Protein AF-A0A173YTC2-F1 (afdb_monomer_lite)

Foldseek 3Di:
DFAWDQDPVVRDTDGPGDDPPLLVLALEEAEDPCCVDVQQCDDDPCNVVQVVQQSVLVVVVLVVVCVVDVVSVRRHQWYWYWYADPVNQFIWIFTDGDHDTPDTDGRRGGDRD

Secondary structure (DSSP, 8-state):
-EEEEEETTTTEEEEEEEPPTTTTTSSEEEE-HHIIIIIIS-SSTTHHHHHHHHHHHHHHHHHHHHHH-GGGG-GGGEEEEEEE-TTSSEEEEEEEETTEEEEEEEEEE----

pLDDT: mean 78.49, std 9.84, range [50.72, 91.12]

Organism: NCBI:txid40520

Structure (mmCIF, N/CA/C/O backbone):
data_AF-A0A173YTC2-F1
#
_entry.id   AF-A0A173YTC2-F1
#
loop_
_atom_site.group_PDB
_atom_site.id
_atom_site.type_symbol
_atom_site.label_atom_id
_atom_site.label_alt_id
_atom_site.label_comp_id
_atom_site.label_asym_id
_atom_site.label_entity_id
_atom_site.label_seq_id
_atom_site.pdbx_PDB_ins_code
_atom_site.Cartn_x
_atom_site.Cartn_y
_atom_site.Cartn_z
_atom_site.occupancy
_atom_site.B_iso_or_equiv
_atom_site.auth_seq_id
_atom_site.auth_comp_id
_atom_site.auth_asym_id
_atom_site.auth_atom_id
_atom_site.pdbx_PDB_model_num
ATOM 1 N N . MET A 1 1 ? 4.646 13.478 -4.980 1.00 52.72 1 MET A N 1
ATOM 2 C CA . MET A 1 1 ? 3.597 12.841 -5.810 1.00 52.72 1 MET A CA 1
ATOM 3 C C . MET A 1 1 ? 2.316 12.734 -4.998 1.00 52.72 1 MET A C 1
ATOM 5 O O . MET A 1 1 ? 2.383 12.479 -3.806 1.00 52.72 1 MET A O 1
ATOM 9 N N . SER A 1 2 ? 1.152 12.974 -5.604 1.00 52.34 2 SER A N 1
ATOM 10 C CA . SER A 1 2 ? -0.133 12.861 -4.906 1.00 52.34 2 SER A CA 1
ATOM 11 C C . SER A 1 2 ? -0.721 11.455 -5.042 1.00 52.34 2 SER A C 1
ATOM 13 O O . SER A 1 2 ? -0.611 10.836 -6.102 1.00 52.34 2 SER A O 1
ATOM 15 N N . TRP A 1 3 ? -1.343 10.953 -3.972 1.00 58.88 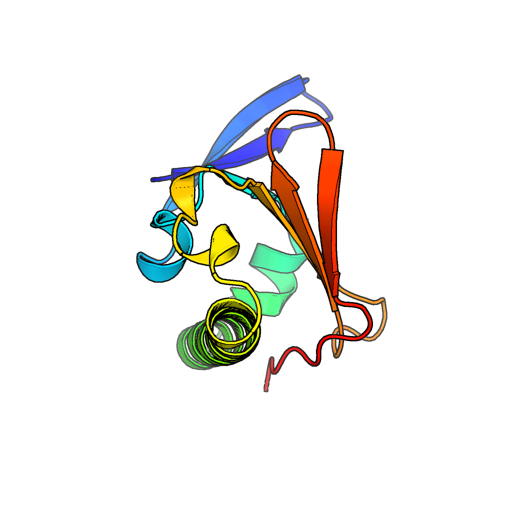3 TRP A N 1
ATOM 16 C CA . TRP A 1 3 ? -2.113 9.713 -4.023 1.00 58.88 3 TRP A CA 1
ATOM 17 C C . TRP A 1 3 ? -3.337 9.919 -4.913 1.00 58.88 3 TRP A C 1
ATOM 19 O O . TRP A 1 3 ? -4.022 10.944 -4.813 1.00 58.88 3 TRP A O 1
ATOM 29 N N . LYS A 1 4 ? -3.576 8.952 -5.800 1.00 60.84 4 LYS A N 1
ATOM 30 C CA . LYS A 1 4 ? -4.749 8.910 -6.662 1.00 60.84 4 LYS A CA 1
ATOM 31 C C . LYS A 1 4 ? -5.549 7.668 -6.301 1.00 60.84 4 LYS A C 1
ATOM 33 O O . LYS A 1 4 ? -5.029 6.564 -6.432 1.00 60.84 4 LYS A O 1
ATOM 38 N N . HIS A 1 5 ? -6.773 7.861 -5.840 1.00 64.31 5 HIS A N 1
ATOM 39 C CA . HIS A 1 5 ? -7.726 6.774 -5.662 1.00 64.31 5 HIS A CA 1
ATOM 40 C C . HIS A 1 5 ? -8.515 6.624 -6.968 1.00 64.31 5 HIS A C 1
ATOM 42 O O . HIS A 1 5 ? -8.799 7.619 -7.640 1.00 64.31 5 HIS A O 1
ATOM 48 N N . PHE A 1 6 ? -8.813 5.387 -7.361 1.00 63.50 6 PHE A N 1
ATOM 49 C CA . PHE A 1 6 ? -9.727 5.126 -8.465 1.00 63.50 6 PHE A CA 1
ATOM 50 C C . PHE A 1 6 ? -11.126 4.938 -7.889 1.00 63.50 6 PHE A C 1
ATOM 52 O O . PHE A 1 6 ? -11.404 3.922 -7.253 1.00 63.50 6 PHE A O 1
ATOM 59 N N . ASN A 1 7 ? -11.986 5.921 -8.122 1.00 63.69 7 ASN A N 1
ATOM 60 C CA . ASN A 1 7 ? -13.382 5.859 -7.742 1.00 63.69 7 ASN A CA 1
ATOM 61 C C . ASN A 1 7 ? -14.087 4.847 -8.646 1.00 63.69 7 ASN A C 1
ATOM 63 O O . ASN A 1 7 ? -14.226 5.076 -9.847 1.00 63.69 7 ASN A O 1
ATOM 67 N N . THR A 1 8 ? -14.526 3.726 -8.082 1.00 68.81 8 THR A N 1
ATOM 68 C CA . THR A 1 8 ? -15.205 2.675 -8.855 1.00 68.81 8 THR A CA 1
ATOM 69 C C . THR A 1 8 ? -16.628 3.056 -9.262 1.00 68.81 8 THR A C 1
ATOM 71 O O . THR A 1 8 ? -17.128 2.528 -10.250 1.00 68.81 8 THR A O 1
ATOM 74 N N . GLU A 1 9 ? -17.267 3.996 -8.562 1.00 74.00 9 GLU A N 1
ATOM 75 C CA . GLU A 1 9 ? -18.611 4.480 -8.894 1.00 74.00 9 GLU A CA 1
ATOM 76 C C . GLU A 1 9 ? -18.585 5.484 -10.050 1.00 74.00 9 GLU A C 1
ATOM 78 O O . GLU A 1 9 ? -19.486 5.500 -10.888 1.00 74.00 9 GLU A O 1
ATOM 83 N N . THR A 1 10 ? -17.554 6.332 -10.097 1.00 71.44 10 THR A N 1
ATOM 84 C CA . THR A 1 10 ? -17.409 7.378 -11.123 1.00 71.44 10 THR A CA 1
ATOM 85 C C . THR A 1 10 ? -16.412 7.016 -12.224 1.00 71.44 10 THR A C 1
ATOM 87 O O . THR A 1 10 ? -16.277 7.768 -13.187 1.00 71.44 10 THR A O 1
ATOM 90 N N . GLU A 1 11 ? -15.723 5.880 -12.094 1.00 76.12 11 GLU A N 1
ATOM 91 C CA . GLU A 1 11 ? -14.630 5.415 -12.960 1.00 76.12 11 GLU A CA 1
ATOM 92 C C . GLU A 1 11 ? -13.519 6.463 -13.160 1.00 76.12 11 GLU A C 1
ATOM 94 O O . GLU A 1 11 ? -12.890 6.549 -14.219 1.00 76.12 11 GLU A O 1
ATOM 99 N N . THR A 1 12 ? -13.259 7.292 -12.143 1.00 50.72 12 THR A N 1
ATOM 100 C CA . THR A 1 12 ? -12.297 8.399 -12.238 1.00 50.72 12 THR A CA 1
ATOM 101 C C . THR A 1 12 ? -11.144 8.287 -11.244 1.00 50.72 12 THR A C 1
ATOM 103 O O . THR A 1 12 ? -11.270 7.739 -10.154 1.00 50.72 12 THR A O 1
ATOM 106 N N . LEU A 1 13 ? -9.977 8.811 -11.638 1.00 59.16 13 LEU A N 1
ATOM 107 C CA . LEU A 1 13 ? -8.805 8.949 -10.769 1.00 59.16 13 LEU A CA 1
ATOM 108 C C . LEU A 1 13 ? -8.879 10.276 -10.006 1.00 59.16 13 LEU A C 1
ATOM 110 O O . LEU A 1 13 ? -8.627 11.338 -10.578 1.00 59.16 13 LEU A O 1
ATOM 114 N N . GLU A 1 14 ? -9.168 10.211 -8.712 1.00 59.78 14 GLU A N 1
ATOM 115 C CA . GLU A 1 14 ? -9.297 11.374 -7.834 1.00 59.78 14 GLU A CA 1
ATOM 116 C C . GLU A 1 14 ? -8.048 11.555 -6.968 1.00 59.78 14 GLU A C 1
ATOM 118 O O . GLU A 1 14 ? -7.483 10.594 -6.446 1.00 59.78 14 GLU A O 1
ATOM 123 N N . ILE A 1 15 ? -7.602 12.804 -6.795 1.00 57.53 15 ILE A N 1
ATOM 124 C CA . ILE A 1 15 ? -6.464 13.121 -5.926 1.00 57.53 15 ILE A CA 1
ATOM 125 C C . ILE A 1 15 ? -6.939 13.120 -4.477 1.00 57.53 15 ILE A C 1
ATOM 127 O O . ILE A 1 15 ? -7.681 14.011 -4.073 1.00 57.53 15 ILE A O 1
ATOM 131 N N . SER A 1 16 ? -6.457 12.162 -3.694 1.00 57.81 16 SER A N 1
ATOM 132 C CA . SER A 1 16 ? -6.977 11.911 -2.349 1.00 57.81 16 SER A CA 1
ATOM 133 C C . SER A 1 16 ? -6.007 12.389 -1.235 1.00 57.81 16 SER A C 1
ATOM 135 O O . SER A 1 16 ? -6.387 12.670 -0.099 1.00 57.81 16 SER A O 1
ATOM 137 N N . GLY A 1 17 ? -4.746 12.713 -1.570 1.00 61.38 17 GLY A N 1
ATOM 138 C CA . GLY A 1 17 ? -3.873 13.488 -0.670 1.00 61.38 17 GLY A CA 1
ATOM 139 C C . GLY A 1 17 ? -2.388 13.523 -1.039 1.00 61.38 17 GLY A C 1
ATOM 140 O O . GLY A 1 17 ? -1.977 13.010 -2.079 1.00 61.38 17 GLY A O 1
ATOM 141 N N . TYR A 1 18 ? -1.572 14.134 -0.170 1.00 60.56 18 TYR A N 1
ATOM 142 C CA . TYR A 1 18 ? -0.106 14.087 -0.258 1.00 60.56 18 TYR A CA 1
ATOM 143 C C . TYR A 1 18 ? 0.415 12.753 0.288 1.00 60.56 18 TYR A C 1
ATOM 145 O O . TYR A 1 18 ? 0.038 12.345 1.389 1.00 60.56 18 TYR A O 1
ATOM 153 N N . LEU A 1 19 ? 1.258 12.084 -0.499 1.00 63.22 19 LEU A N 1
ATOM 154 C CA . LEU A 1 19 ? 1.935 10.847 -0.126 1.00 63.22 19 LEU A CA 1
ATOM 155 C C . LEU A 1 19 ? 3.126 11.182 0.800 1.00 63.22 19 LEU A C 1
ATOM 157 O O . LEU A 1 19 ? 3.769 12.211 0.584 1.00 63.22 19 LEU A O 1
ATOM 161 N N . PRO A 1 20 ? 3.452 10.360 1.814 1.00 69.69 20 PRO A N 1
ATOM 162 C CA . PRO A 1 20 ? 4.725 10.485 2.521 1.00 69.69 20 PRO A CA 1
ATOM 163 C C . PRO A 1 20 ? 5.900 10.423 1.538 1.00 69.69 20 PRO A C 1
ATOM 165 O O . PRO A 1 20 ? 5.895 9.589 0.627 1.00 69.69 20 PRO A O 1
ATOM 168 N N . THR A 1 21 ? 6.895 11.295 1.715 1.00 70.00 21 THR A N 1
ATOM 169 C CA . THR A 1 21 ? 8.047 11.466 0.808 1.00 70.00 21 THR A CA 1
ATOM 170 C C . THR A 1 21 ? 8.751 10.142 0.499 1.00 70.00 21 THR A C 1
ATOM 172 O O . THR A 1 21 ? 9.226 9.914 -0.610 1.00 70.00 21 THR A O 1
ATOM 175 N N . GLU A 1 22 ? 8.786 9.234 1.469 1.00 73.62 22 GLU A N 1
ATOM 176 C CA . GLU A 1 22 ? 9.424 7.925 1.386 1.00 73.62 22 GLU A CA 1
ATOM 177 C C . GLU A 1 22 ? 8.739 6.995 0.382 1.00 73.62 22 GLU A C 1
ATOM 179 O O . GLU A 1 22 ? 9.404 6.168 -0.239 1.00 73.62 22 GLU A O 1
ATOM 184 N N . LEU A 1 23 ? 7.428 7.142 0.194 1.00 78.06 23 LEU A N 1
ATOM 185 C CA . LEU A 1 23 ? 6.656 6.385 -0.786 1.00 78.06 23 LEU A CA 1
ATOM 186 C C . LEU A 1 23 ? 6.684 7.039 -2.173 1.00 78.06 23 LEU A C 1
ATOM 188 O O . LEU A 1 23 ? 6.416 6.372 -3.172 1.00 78.06 23 LEU A O 1
ATOM 192 N N . GLU A 1 24 ? 7.067 8.318 -2.270 1.00 80.06 24 GLU A N 1
ATOM 193 C CA . GLU A 1 24 ? 7.172 9.026 -3.554 1.00 80.06 24 GLU A CA 1
ATOM 194 C C . GLU A 1 24 ? 8.297 8.483 -4.443 1.00 80.06 24 GLU A C 1
ATOM 196 O O . GLU A 1 24 ? 8.348 8.800 -5.631 1.00 80.06 24 GLU A O 1
ATOM 201 N N . ARG A 1 25 ? 9.185 7.645 -3.889 1.00 81.69 25 ARG A N 1
ATOM 202 C CA . ARG A 1 25 ? 10.228 6.948 -4.650 1.00 81.69 25 ARG A CA 1
ATOM 203 C C . ARG A 1 25 ? 9.662 5.932 -5.649 1.00 81.69 25 ARG A C 1
ATOM 205 O O . ARG A 1 25 ? 10.368 5.597 -6.594 1.00 81.69 25 ARG A O 1
ATOM 212 N N . PHE A 1 26 ? 8.440 5.430 -5.443 1.00 87.06 26 PHE A N 1
ATOM 213 C CA . PHE A 1 26 ? 7.789 4.442 -6.314 1.00 87.06 26 PHE A CA 1
ATOM 214 C C . PHE A 1 26 ? 7.069 5.092 -7.496 1.00 87.06 26 PHE A C 1
ATOM 216 O O . PHE A 1 26 ? 6.689 6.256 -7.429 1.00 87.06 26 PHE A O 1
ATOM 223 N N . HIS A 1 27 ? 6.835 4.334 -8.575 1.00 86.56 27 HIS A N 1
ATOM 224 C CA . HIS A 1 27 ? 6.042 4.820 -9.712 1.00 86.56 27 HIS A CA 1
ATOM 225 C C . HIS A 1 27 ? 4.608 5.167 -9.294 1.00 86.56 27 HIS A C 1
ATOM 227 O O . HIS A 1 27 ? 4.055 6.190 -9.694 1.00 86.56 27 HIS A O 1
ATOM 233 N N . ALA A 1 28 ? 4.014 4.292 -8.485 1.00 85.38 28 ALA A N 1
ATOM 234 C CA . ALA A 1 28 ? 2.719 4.481 -7.859 1.00 85.38 28 ALA A CA 1
ATOM 235 C C . ALA A 1 28 ? 2.625 3.601 -6.608 1.00 85.38 28 ALA A C 1
ATOM 237 O O . ALA A 1 28 ? 3.348 2.609 -6.482 1.00 85.38 28 ALA A O 1
ATOM 238 N N . VAL A 1 29 ? 1.705 3.959 -5.714 1.00 86.06 29 VAL A N 1
ATOM 239 C CA . VAL A 1 29 ? 1.306 3.132 -4.573 1.00 86.06 29 VAL A CA 1
ATOM 240 C C . VAL A 1 29 ? -0.182 2.847 -4.700 1.00 86.06 29 VAL A C 1
ATOM 242 O O . VAL A 1 29 ? -0.978 3.777 -4.841 1.00 86.06 29 VAL A O 1
ATOM 245 N N . VAL A 1 30 ? -0.532 1.568 -4.674 1.00 87.50 30 VAL A N 1
ATOM 246 C CA . VAL A 1 30 ? -1.898 1.054 -4.731 1.00 87.50 30 VAL A CA 1
ATOM 247 C C . VAL A 1 30 ? -2.205 0.420 -3.384 1.00 87.50 30 VAL A C 1
ATOM 249 O O . VAL A 1 30 ? -1.470 -0.441 -2.904 1.00 87.50 30 VAL A O 1
ATOM 252 N N . MET A 1 31 ? -3.269 0.898 -2.758 1.00 86.75 31 MET A N 1
ATOM 253 C CA . MET A 1 31 ? -3.735 0.449 -1.457 1.00 86.75 31 MET A CA 1
ATOM 254 C C . MET A 1 31 ? -5.213 0.790 -1.351 1.00 86.75 31 MET A C 1
ATOM 256 O O . MET A 1 31 ? -5.656 1.799 -1.909 1.00 86.75 31 MET A O 1
ATOM 260 N N . ASP A 1 32 ? -5.947 -0.050 -0.640 1.00 85.00 32 ASP A N 1
ATOM 261 C CA . ASP A 1 32 ? -7.348 0.185 -0.336 1.00 85.00 32 ASP A CA 1
ATOM 262 C C . ASP A 1 32 ? -7.550 1.502 0.448 1.00 85.00 32 ASP A C 1
ATOM 264 O O . ASP A 1 32 ? -6.729 1.905 1.282 1.00 85.00 32 ASP A O 1
ATOM 268 N N . GLU A 1 33 ? -8.636 2.211 0.145 1.00 78.38 33 GLU A N 1
ATOM 269 C CA . GLU A 1 33 ? -8.903 3.531 0.720 1.00 78.38 33 GLU A CA 1
ATOM 270 C C . GLU A 1 33 ? -9.245 3.446 2.212 1.00 78.38 33 GLU A C 1
ATOM 272 O O . GLU A 1 33 ? -8.721 4.234 3.011 1.00 78.38 33 GLU A O 1
ATOM 277 N N . ASP A 1 34 ? -10.050 2.456 2.604 1.00 81.50 34 ASP A N 1
ATOM 278 C CA . ASP A 1 34 ? -10.387 2.213 4.006 1.00 81.50 34 ASP A CA 1
ATOM 279 C C . ASP A 1 34 ? -9.132 1.850 4.800 1.00 81.50 34 ASP A C 1
ATOM 281 O O . ASP A 1 34 ? -8.909 2.362 5.899 1.00 81.50 34 ASP A O 1
ATOM 285 N N . THR A 1 35 ? -8.248 1.046 4.212 1.00 81.25 35 THR A N 1
ATOM 286 C CA . THR A 1 35 ? -6.928 0.751 4.775 1.00 81.25 35 THR A CA 1
ATOM 287 C C . THR A 1 35 ? -6.140 2.029 5.081 1.00 81.25 35 THR A C 1
ATOM 289 O O . THR A 1 35 ? -5.589 2.182 6.179 1.00 81.25 35 THR A O 1
ATOM 292 N N . TRP A 1 36 ? -6.092 2.986 4.151 1.00 81.06 36 TRP A N 1
ATOM 293 C CA . TRP A 1 36 ? -5.363 4.227 4.395 1.00 81.06 36 TRP A CA 1
ATOM 294 C C . TRP A 1 36 ? -6.043 5.109 5.439 1.00 81.06 36 TRP A C 1
ATOM 296 O O . TRP A 1 36 ? -5.383 5.545 6.382 1.00 81.06 36 TRP A O 1
ATOM 306 N N . TYR A 1 37 ? -7.334 5.405 5.296 1.00 78.38 37 TYR A N 1
ATOM 307 C CA . TYR A 1 37 ? -7.989 6.416 6.129 1.00 78.38 37 TYR A CA 1
ATOM 308 C C . TYR A 1 37 ? -8.523 5.901 7.452 1.00 78.38 37 TYR A C 1
ATOM 310 O O . TYR A 1 37 ? -8.487 6.644 8.435 1.00 78.38 37 TYR A O 1
ATOM 318 N N . ASN A 1 38 ? -9.017 4.668 7.492 1.00 81.12 38 ASN A N 1
ATOM 319 C CA . ASN A 1 38 ? -9.668 4.116 8.672 1.00 81.12 38 ASN A CA 1
ATOM 320 C C . ASN A 1 38 ? -8.703 3.324 9.556 1.00 81.12 38 ASN A C 1
ATOM 322 O O . ASN A 1 38 ? -8.943 3.247 10.761 1.00 81.12 38 ASN A O 1
ATOM 326 N N . GLU A 1 39 ? -7.580 2.842 9.014 1.00 80.88 39 GLU A N 1
ATOM 327 C CA . GLU A 1 39 ? -6.567 2.109 9.786 1.00 80.88 39 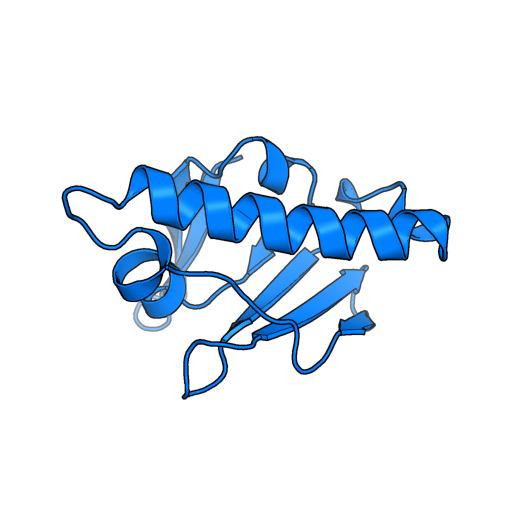GLU A CA 1
ATOM 328 C C . GLU A 1 39 ? -5.295 2.936 10.006 1.00 80.88 39 GLU A C 1
ATOM 330 O O . GLU A 1 39 ? -5.012 3.364 11.131 1.00 80.88 39 GLU A O 1
ATOM 335 N N . ILE A 1 40 ? -4.548 3.235 8.937 1.00 79.50 40 ILE A N 1
ATOM 336 C CA . ILE A 1 40 ? -3.217 3.859 9.046 1.00 79.50 40 ILE A CA 1
ATOM 337 C C . ILE A 1 40 ? -3.320 5.325 9.485 1.00 79.50 40 ILE A C 1
ATOM 339 O O . ILE A 1 40 ? -2.759 5.740 10.503 1.00 79.50 40 ILE A O 1
ATOM 343 N N . ARG A 1 41 ? -4.078 6.122 8.730 1.00 77.94 41 ARG A N 1
ATOM 344 C CA . ARG A 1 41 ? -4.252 7.569 8.910 1.00 77.94 41 ARG A CA 1
ATOM 345 C C . ARG A 1 41 ? -5.503 7.912 9.718 1.00 77.94 41 ARG A C 1
ATOM 347 O O . ARG A 1 41 ? -5.957 9.058 9.700 1.00 77.94 41 ARG A O 1
ATOM 354 N N . ARG A 1 42 ? -6.043 6.946 10.465 1.00 81.06 42 ARG A N 1
ATOM 355 C CA . ARG A 1 42 ? -7.223 7.158 11.305 1.00 81.06 42 ARG A CA 1
ATOM 356 C C . ARG A 1 42 ? -7.052 8.416 12.164 1.00 81.06 42 ARG A C 1
ATOM 358 O O . ARG A 1 42 ? -6.060 8.498 12.893 1.00 81.06 42 ARG A O 1
ATOM 365 N N . PRO A 1 43 ? -7.974 9.392 12.130 1.00 75.81 43 PRO A N 1
ATOM 366 C CA . PRO A 1 43 ? -7.864 10.588 12.958 1.00 75.81 43 PRO A CA 1
ATOM 367 C C . PRO A 1 43 ? -7.841 10.242 14.453 1.00 75.81 43 PRO A C 1
ATOM 369 O O . PRO A 1 43 ? -8.609 9.407 14.928 1.00 75.81 43 PRO A O 1
ATOM 372 N N . GLY A 1 44 ? -6.953 10.880 15.215 1.00 77.12 44 GLY A N 1
ATOM 373 C CA . GLY A 1 44 ? -6.816 10.661 16.657 1.00 77.12 44 GLY A CA 1
ATOM 374 C C . GLY A 1 44 ? -5.470 11.145 17.190 1.00 77.12 44 GLY A C 1
ATOM 375 O O . GLY A 1 44 ? -4.617 11.572 16.414 1.00 77.12 44 GLY A O 1
ATOM 376 N N . LYS A 1 45 ? -5.268 11.064 18.513 1.00 68.38 45 LYS A N 1
ATOM 377 C CA . LYS A 1 45 ? -4.029 11.534 19.166 1.00 68.38 45 LYS A CA 1
ATOM 378 C C . LYS A 1 45 ? -2.760 10.881 18.608 1.00 68.38 45 LYS A C 1
ATOM 380 O O . LYS A 1 45 ? -1.745 11.558 18.505 1.00 68.38 45 LYS A O 1
ATOM 385 N N . ASP A 1 46 ? -2.856 9.629 18.169 1.00 77.44 46 ASP A N 1
ATOM 386 C CA . ASP A 1 46 ? -1.685 8.834 17.784 1.00 77.44 46 ASP A CA 1
ATOM 387 C C . ASP A 1 46 ? -1.550 8.625 16.268 1.00 77.44 46 ASP A C 1
ATOM 389 O O . ASP A 1 46 ? -0.786 7.768 15.835 1.00 77.44 46 ASP A O 1
ATOM 393 N N . TYR A 1 47 ? -2.270 9.391 15.432 1.00 80.00 47 TYR A N 1
ATO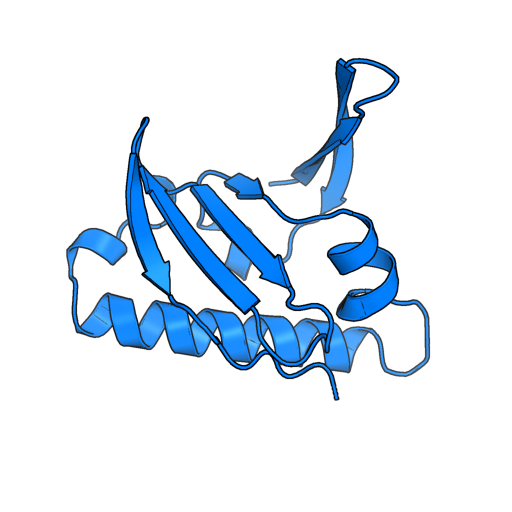M 394 C CA . TYR A 1 47 ? -2.252 9.169 13.976 1.00 80.00 47 TYR A CA 1
ATOM 395 C C . TYR A 1 47 ? -0.833 9.260 13.390 1.00 80.00 47 TYR A C 1
ATOM 397 O O . TYR A 1 47 ? -0.441 8.413 12.596 1.00 80.00 47 TYR A O 1
ATOM 405 N N . ALA A 1 48 ? -0.040 10.250 13.816 1.00 77.81 48 ALA A N 1
ATOM 406 C CA . ALA A 1 48 ? 1.324 10.431 13.327 1.00 77.81 48 ALA A CA 1
ATOM 407 C C . ALA A 1 48 ? 2.231 9.262 13.741 1.00 77.81 48 ALA A C 1
ATOM 409 O O . ALA A 1 48 ? 3.071 8.826 12.963 1.00 77.81 48 ALA A O 1
ATOM 410 N N . VAL A 1 49 ? 2.025 8.719 14.946 1.00 80.12 49 VAL A N 1
ATOM 411 C CA . VAL A 1 49 ? 2.775 7.559 15.445 1.00 80.12 49 VAL A CA 1
ATOM 412 C C . VAL A 1 49 ? 2.448 6.318 14.617 1.00 80.12 49 VAL A C 1
ATOM 414 O O . VAL A 1 49 ? 3.367 5.614 14.210 1.00 80.12 49 VAL A O 1
ATOM 417 N N . ARG A 1 50 ? 1.166 6.082 14.309 1.00 81.31 50 ARG A N 1
ATOM 418 C CA . ARG A 1 50 ? 0.737 4.951 13.470 1.00 81.31 50 ARG A CA 1
ATOM 419 C C . ARG A 1 50 ? 1.280 5.033 12.053 1.00 81.31 50 ARG A C 1
ATOM 421 O O . ARG A 1 50 ? 1.830 4.056 11.559 1.00 81.31 50 ARG A O 1
ATOM 428 N N . VAL A 1 51 ? 1.163 6.203 11.424 1.00 81.44 51 VAL A N 1
ATOM 429 C CA . VAL A 1 51 ? 1.699 6.439 10.077 1.00 81.44 51 VAL A CA 1
ATOM 430 C C . VAL A 1 51 ? 3.207 6.190 10.055 1.00 81.44 51 VAL A C 1
ATOM 432 O O . VAL A 1 51 ? 3.682 5.464 9.189 1.00 81.44 51 VAL A O 1
ATOM 435 N N . ASN A 1 52 ? 3.954 6.726 11.024 1.00 81.94 52 ASN A N 1
ATOM 436 C CA . ASN A 1 52 ? 5.403 6.531 11.076 1.00 81.94 52 ASN A CA 1
ATOM 437 C C . ASN A 1 52 ? 5.777 5.061 11.301 1.00 81.94 52 ASN A C 1
ATOM 439 O O . ASN A 1 52 ? 6.616 4.546 10.575 1.00 81.94 52 ASN A O 1
ATOM 443 N N . LYS A 1 53 ? 5.113 4.353 12.227 1.00 82.31 53 LYS A N 1
ATOM 444 C CA . LYS A 1 53 ? 5.358 2.917 12.450 1.00 82.31 53 LYS A CA 1
ATOM 445 C C . LYS A 1 53 ? 5.091 2.083 11.200 1.00 82.31 53 LYS A C 1
ATOM 447 O O . LYS A 1 53 ? 5.920 1.247 10.843 1.00 82.31 53 LYS A O 1
ATOM 452 N N . PHE A 1 54 ? 3.976 2.347 10.520 1.00 83.56 54 PHE A N 1
ATOM 453 C CA . PHE A 1 54 ? 3.644 1.711 9.251 1.00 83.56 54 PHE A CA 1
ATOM 454 C C . PHE A 1 54 ? 4.754 1.920 8.212 1.00 83.56 54 PHE A C 1
ATOM 456 O O . PHE A 1 54 ? 5.250 0.954 7.629 1.00 83.56 54 PHE A O 1
ATOM 463 N N . LEU A 1 55 ? 5.169 3.175 8.007 1.00 83.00 55 LEU A N 1
ATOM 464 C CA . LEU A 1 55 ? 6.204 3.528 7.036 1.00 83.00 55 LEU A CA 1
ATOM 465 C C . LEU A 1 55 ? 7.553 2.899 7.391 1.00 83.00 55 LEU A C 1
ATOM 467 O O . LEU A 1 55 ? 8.180 2.300 6.522 1.00 83.00 55 LEU A O 1
ATOM 471 N N . ASP A 1 56 ? 7.972 2.976 8.652 1.00 83.12 56 ASP A N 1
ATOM 472 C CA . ASP A 1 56 ? 9.237 2.410 9.123 1.00 83.12 56 ASP A CA 1
ATOM 473 C C . ASP A 1 56 ? 9.282 0.891 8.908 1.00 83.12 56 ASP A C 1
ATOM 475 O O . ASP A 1 56 ? 10.272 0.364 8.393 1.00 83.12 56 ASP A O 1
ATOM 479 N N . GLY A 1 57 ? 8.196 0.185 9.244 1.00 82.50 57 GLY A N 1
ATOM 480 C CA . GLY A 1 57 ? 8.080 -1.260 9.036 1.00 82.50 57 GLY A CA 1
ATOM 481 C C . GLY A 1 57 ? 8.147 -1.641 7.556 1.00 82.50 57 GLY A C 1
ATOM 482 O O . GLY A 1 57 ? 8.942 -2.497 7.162 1.00 82.50 57 GLY A O 1
ATOM 483 N N . LEU A 1 58 ? 7.371 -0.954 6.716 1.00 84.12 58 LEU A N 1
ATOM 484 C CA . LEU A 1 58 ? 7.358 -1.175 5.272 1.00 84.12 58 LEU A CA 1
ATOM 485 C C . LEU A 1 58 ? 8.733 -0.907 4.639 1.00 84.12 58 LEU A C 1
ATOM 487 O O . LEU A 1 58 ? 9.230 -1.720 3.858 1.00 84.12 58 LEU A O 1
ATOM 491 N N . LEU A 1 59 ? 9.380 0.204 4.996 1.00 83.44 59 LEU A N 1
ATOM 492 C CA . LEU A 1 59 ? 10.697 0.575 4.475 1.00 83.44 59 LEU A CA 1
ATOM 493 C C . LEU A 1 59 ? 11.793 -0.386 4.930 1.00 83.44 59 LEU A C 1
ATOM 495 O O . LEU A 1 59 ? 12.687 -0.689 4.141 1.00 83.44 59 LEU A O 1
ATOM 499 N N . ALA A 1 60 ? 11.729 -0.895 6.163 1.00 84.12 60 ALA A N 1
ATOM 500 C CA . ALA A 1 60 ? 12.671 -1.899 6.646 1.00 84.12 60 ALA A CA 1
ATOM 501 C C . ALA A 1 60 ? 12.596 -3.185 5.811 1.00 84.12 60 ALA A C 1
ATOM 503 O O . ALA A 1 60 ? 13.629 -3.743 5.438 1.00 84.12 60 ALA A O 1
ATOM 504 N N . ILE A 1 61 ? 11.385 -3.619 5.459 1.00 82.25 61 ILE A N 1
ATOM 505 C CA . ILE A 1 61 ? 11.164 -4.802 4.622 1.00 82.25 61 ILE A CA 1
ATOM 506 C C . ILE A 1 61 ? 11.678 -4.565 3.208 1.00 82.25 61 ILE A C 1
ATOM 508 O O . ILE A 1 61 ? 12.428 -5.385 2.683 1.00 82.25 61 ILE A O 1
ATOM 512 N N . LEU A 1 62 ? 11.328 -3.429 2.605 1.00 81.88 62 LEU A N 1
ATOM 513 C CA . LEU A 1 62 ? 11.802 -3.073 1.269 1.00 81.88 62 LEU A CA 1
ATOM 514 C C . LEU A 1 62 ? 13.332 -2.998 1.225 1.00 81.88 62 LEU A C 1
ATOM 516 O O . LEU A 1 62 ? 13.939 -3.573 0.328 1.00 81.88 62 LEU A O 1
ATOM 520 N N . LYS A 1 63 ? 13.964 -2.383 2.230 1.00 83.25 63 LYS A N 1
ATOM 521 C CA . LYS A 1 63 ? 15.424 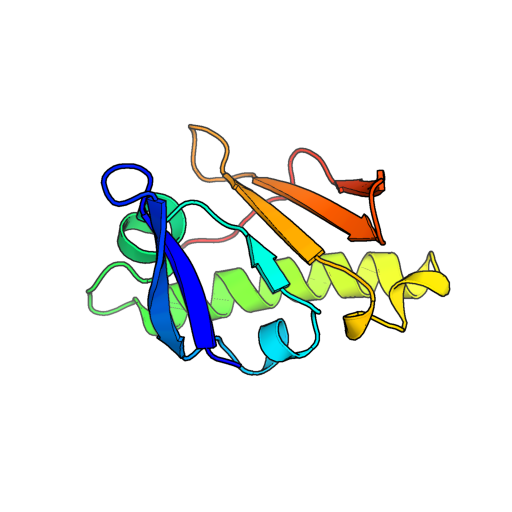-2.300 2.336 1.00 83.25 63 LYS A CA 1
ATOM 522 C C . LYS A 1 63 ? 16.078 -3.674 2.494 1.00 83.25 63 LYS A C 1
ATOM 524 O O . LYS A 1 63 ? 17.076 -3.952 1.837 1.00 83.25 63 LYS A O 1
ATOM 529 N N . PHE A 1 64 ? 15.510 -4.546 3.327 1.00 83.44 64 PHE A N 1
ATOM 530 C CA . PHE A 1 64 ? 15.995 -5.920 3.485 1.00 83.44 64 PHE A CA 1
ATOM 531 C C . PHE A 1 64 ? 16.001 -6.683 2.155 1.00 83.44 64 PHE A C 1
ATOM 533 O O . PHE A 1 64 ? 16.920 -7.457 1.883 1.00 83.44 64 PHE A O 1
ATOM 540 N N . TRP A 1 65 ? 14.990 -6.461 1.315 1.00 78.25 65 TRP A N 1
ATOM 541 C CA . TRP A 1 65 ? 14.941 -7.058 -0.014 1.00 78.25 65 TRP A CA 1
ATOM 542 C C . TRP A 1 65 ? 15.847 -6.345 -1.020 1.00 78.25 65 TRP A C 1
ATOM 544 O O . TRP A 1 65 ? 16.482 -7.035 -1.809 1.00 78.25 65 TRP A O 1
ATOM 554 N N . GLU A 1 66 ? 15.997 -5.019 -0.960 1.00 80.94 66 GLU A N 1
ATOM 555 C CA . GLU A 1 66 ? 16.972 -4.261 -1.768 1.00 80.94 66 GLU A CA 1
ATOM 556 C C . GLU A 1 66 ? 18.409 -4.759 -1.574 1.00 80.94 66 GLU A C 1
ATOM 558 O O . GLU A 1 66 ? 19.174 -4.840 -2.534 1.00 80.94 66 GLU A O 1
ATOM 563 N N . GLU A 1 67 ? 18.771 -5.151 -0.351 1.00 81.69 67 GLU A N 1
ATOM 564 C CA . GLU A 1 67 ? 20.084 -5.731 -0.048 1.00 81.69 67 GLU A CA 1
ATOM 565 C C . GLU A 1 67 ? 20.280 -7.128 -0.662 1.00 81.69 67 GLU A C 1
ATOM 567 O O . GLU A 1 67 ? 21.412 -7.527 -0.941 1.00 81.69 67 GLU A O 1
ATOM 572 N N . LYS A 1 68 ? 19.194 -7.875 -0.888 1.00 79.31 68 LYS A N 1
ATOM 573 C CA . LYS A 1 68 ? 19.229 -9.224 -1.476 1.00 79.31 68 LYS A CA 1
ATOM 574 C C . LYS A 1 68 ? 19.097 -9.218 -2.993 1.00 79.31 68 LYS A C 1
ATOM 576 O O . LYS A 1 68 ? 19.710 -10.046 -3.658 1.00 79.31 68 LYS A O 1
ATOM 581 N N . GLU A 1 69 ? 18.310 -8.292 -3.520 1.00 76.31 69 GLU A N 1
ATOM 582 C CA . GLU A 1 69 ? 17.945 -8.196 -4.925 1.00 76.31 69 GLU A CA 1
ATOM 583 C C . GLU A 1 69 ? 18.240 -6.788 -5.437 1.00 76.31 69 GLU A C 1
ATOM 585 O O . GLU A 1 69 ? 17.445 -5.857 -5.311 1.00 76.31 69 GLU A O 1
ATOM 590 N N . THR A 1 70 ? 19.399 -6.643 -6.079 1.00 67.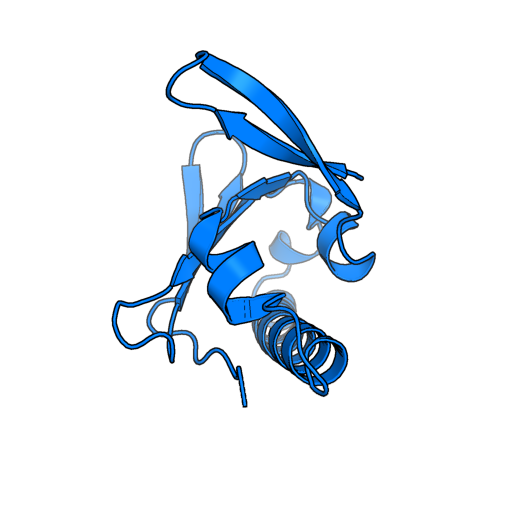00 70 THR A N 1
ATOM 591 C CA . THR A 1 70 ? 19.875 -5.365 -6.641 1.00 67.00 70 THR A CA 1
ATOM 592 C C . THR A 1 70 ? 18.899 -4.725 -7.636 1.00 67.00 70 THR A C 1
ATOM 594 O O . THR A 1 70 ? 18.943 -3.518 -7.860 1.00 67.00 70 THR A O 1
ATOM 597 N N . CYS A 1 71 ? 17.976 -5.485 -8.226 1.00 64.25 71 CYS A N 1
ATOM 598 C CA . CYS A 1 71 ? 16.946 -4.941 -9.112 1.00 64.25 71 CYS A CA 1
ATOM 599 C C . CYS A 1 71 ? 15.915 -4.046 -8.392 1.00 64.25 71 CYS A C 1
ATOM 601 O O . CYS A 1 71 ? 15.255 -3.238 -9.051 1.00 64.25 71 CYS A O 1
ATOM 603 N N . LEU A 1 72 ? 15.812 -4.119 -7.062 1.00 70.19 72 LEU A N 1
ATOM 604 C CA . LEU A 1 72 ? 14.962 -3.246 -6.248 1.00 70.19 72 LEU A CA 1
ATOM 605 C C . LEU A 1 72 ? 15.578 -1.854 -6.002 1.00 70.19 72 LEU A C 1
ATOM 607 O O . LEU A 1 72 ? 14.895 -0.965 -5.503 1.00 70.19 72 LEU A O 1
ATOM 611 N N . ILE A 1 73 ? 16.828 -1.620 -6.429 1.00 71.19 73 ILE A N 1
ATOM 612 C CA . ILE A 1 73 ? 17.543 -0.331 -6.307 1.00 71.19 73 ILE A CA 1
ATOM 613 C C . ILE A 1 73 ? 16.873 0.799 -7.113 1.00 71.19 73 ILE A C 1
ATOM 615 O O . ILE A 1 73 ? 17.110 1.979 -6.843 1.00 71.19 73 ILE A O 1
ATOM 619 N N . TYR A 1 74 ? 15.981 0.472 -8.057 1.00 82.00 74 TYR A N 1
ATOM 620 C CA . TYR A 1 74 ? 15.206 1.453 -8.829 1.00 82.00 74 TYR A CA 1
ATOM 621 C C . TYR A 1 74 ? 13.696 1.426 -8.508 1.00 82.00 74 TYR A C 1
ATOM 623 O O . TYR A 1 74 ? 12.892 1.041 -9.358 1.00 82.00 74 TYR A O 1
ATOM 631 N N . PRO A 1 75 ? 13.284 1.890 -7.314 1.00 81.94 75 PRO A N 1
ATOM 632 C CA . PRO A 1 75 ? 11.892 1.925 -6.854 1.00 81.94 75 PRO A CA 1
ATOM 633 C C . PRO A 1 75 ? 10.924 2.590 -7.833 1.00 81.94 75 PRO A C 1
ATOM 635 O O . PRO A 1 75 ? 9.795 2.137 -7.990 1.00 81.94 75 PRO A O 1
ATOM 638 N N . TYR A 1 76 ? 11.377 3.622 -8.550 1.00 85.44 76 TYR A N 1
ATOM 639 C CA . TYR A 1 76 ? 10.564 4.372 -9.512 1.00 85.44 76 TYR A CA 1
ATOM 640 C C . TYR A 1 76 ? 10.127 3.541 -10.726 1.00 85.44 76 TYR A C 1
ATOM 642 O O . TYR A 1 76 ? 9.307 4.005 -11.515 1.00 85.44 76 TYR A O 1
ATOM 650 N N . MET A 1 77 ? 10.683 2.338 -10.914 1.00 87.38 77 MET A N 1
ATOM 651 C CA . MET A 1 77 ? 10.240 1.393 -11.941 1.00 87.38 77 MET A CA 1
ATOM 652 C C . MET A 1 77 ? 9.069 0.518 -11.483 1.00 87.38 77 MET A C 1
ATOM 654 O O . MET A 1 77 ? 8.480 -0.169 -12.319 1.00 87.38 77 MET A O 1
ATOM 658 N N . TYR A 1 78 ? 8.737 0.529 -10.189 1.00 89.25 78 TYR A N 1
ATOM 659 C CA . TYR A 1 78 ? 7.754 -0.369 -9.598 1.00 89.25 78 TYR A CA 1
ATOM 660 C C . TYR A 1 78 ? 6.498 0.364 -9.132 1.00 89.25 78 TYR A C 1
ATOM 662 O O . TYR A 1 78 ? 6.562 1.460 -8.570 1.00 89.25 78 TYR A O 1
ATOM 670 N N . ILE A 1 79 ? 5.355 -0.291 -9.324 1.00 89.81 79 ILE A N 1
ATOM 671 C CA . ILE A 1 79 ? 4.113 -0.007 -8.608 1.00 89.81 79 ILE A CA 1
ATOM 672 C C . ILE A 1 79 ? 4.122 -0.861 -7.341 1.00 89.81 79 ILE A C 1
ATOM 674 O O . ILE A 1 79 ? 4.265 -2.084 -7.421 1.00 89.81 79 ILE A O 1
ATOM 678 N N . LEU A 1 80 ? 3.986 -0.214 -6.188 1.00 90.06 80 LEU A N 1
ATOM 679 C CA . LEU A 1 80 ? 3.891 -0.864 -4.887 1.00 90.06 80 LEU A CA 1
ATOM 680 C C . LEU A 1 80 ? 2.421 -1.115 -4.551 1.00 90.06 80 LEU A C 1
ATOM 682 O O . LEU A 1 80 ? 1.655 -0.165 -4.435 1.00 90.06 80 LEU A O 1
ATOM 686 N N . HIS A 1 81 ? 2.042 -2.376 -4.375 1.00 90.94 81 HIS A N 1
ATOM 687 C CA . HIS A 1 81 ? 0.707 -2.774 -3.926 1.00 90.94 81 HIS A CA 1
ATOM 688 C C . HIS A 1 81 ? 0.766 -3.242 -2.475 1.00 90.94 81 HIS A C 1
ATOM 690 O O . HIS A 1 81 ? 1.683 -3.986 -2.108 1.00 90.94 81 HIS A O 1
ATOM 696 N N . ILE A 1 82 ? -0.198 -2.809 -1.665 1.00 89.38 82 ILE A N 1
ATOM 697 C CA . ILE A 1 82 ? -0.302 -3.148 -0.243 1.00 89.38 82 ILE A CA 1
ATOM 698 C C . ILE A 1 82 ? -1.749 -3.534 0.063 1.00 89.38 82 ILE A C 1
ATOM 700 O O . ILE A 1 82 ? -2.626 -2.673 0.068 1.00 89.38 82 ILE A O 1
ATOM 704 N N . ASP A 1 83 ? -1.968 -4.808 0.383 1.00 89.81 83 ASP A N 1
ATOM 705 C CA . ASP A 1 83 ? -3.274 -5.339 0.780 1.00 89.81 83 ASP A CA 1
ATOM 706 C C . ASP A 1 83 ? -3.195 -5.868 2.215 1.00 89.81 83 ASP A C 1
ATOM 708 O O . ASP A 1 83 ? -2.439 -6.803 2.496 1.00 89.81 83 ASP A O 1
ATOM 712 N N . LEU A 1 84 ? -3.953 -5.280 3.144 1.00 87.50 84 LEU A N 1
ATOM 713 C CA . LEU A 1 84 ? -3.991 -5.769 4.524 1.00 87.50 84 LEU A CA 1
ATOM 714 C C . LEU A 1 84 ? -4.791 -7.067 4.633 1.00 87.50 84 LEU A C 1
ATOM 716 O O . LEU A 1 84 ? -5.818 -7.250 3.982 1.00 87.50 84 LEU A O 1
ATOM 720 N N . ALA A 1 85 ? -4.337 -7.955 5.513 1.00 87.62 85 ALA A N 1
ATOM 721 C CA . ALA A 1 85 ? -5.124 -9.095 5.952 1.00 87.62 85 ALA A CA 1
ATOM 722 C C . ALA A 1 85 ? -6.317 -8.638 6.810 1.00 87.62 85 ALA A C 1
ATOM 724 O O . ALA A 1 85 ? -6.302 -7.553 7.394 1.00 87.62 85 ALA A O 1
ATOM 725 N N . GLU A 1 86 ? -7.333 -9.496 6.943 1.00 85.75 86 GLU A N 1
ATOM 726 C CA . GLU A 1 86 ? -8.542 -9.207 7.737 1.00 85.75 86 GLU A CA 1
ATOM 727 C C . GLU A 1 86 ? -8.233 -8.843 9.195 1.00 85.75 86 GLU A C 1
ATOM 729 O O . GLU A 1 86 ? -8.919 -8.015 9.795 1.00 85.75 86 GLU A O 1
ATOM 734 N N . ASP A 1 87 ? -7.185 -9.446 9.765 1.00 85.00 87 ASP A N 1
ATOM 735 C CA . ASP A 1 87 ? -6.739 -9.172 11.131 1.00 85.00 87 ASP A CA 1
ATOM 736 C C . ASP A 1 87 ? -6.032 -7.822 11.283 1.00 85.00 87 ASP A C 1
ATOM 738 O O . ASP A 1 87 ? -5.796 -7.388 12.414 1.00 85.00 87 ASP A O 1
ATOM 742 N N . LYS A 1 88 ? -5.698 -7.176 10.157 1.00 81.31 88 LYS A N 1
ATOM 743 C CA . LYS A 1 88 ? -4.967 -5.913 10.066 1.00 81.31 88 LYS A CA 1
ATOM 744 C C . LYS A 1 88 ? -3.692 -5.941 10.897 1.00 81.31 88 LYS A C 1
ATOM 746 O O . LYS A 1 88 ? -3.335 -4.959 11.529 1.00 81.31 88 LYS A O 1
ATOM 751 N N . LYS A 1 89 ? -3.011 -7.082 10.945 1.00 82.88 89 LYS A N 1
ATOM 752 C CA . LYS A 1 89 ? -1.676 -7.223 11.550 1.00 82.88 89 LYS A CA 1
ATOM 753 C C . LYS A 1 89 ? -0.636 -7.594 10.522 1.00 82.88 89 LYS A C 1
ATOM 755 O O . LYS A 1 89 ? 0.554 -7.377 10.738 1.00 82.88 89 LYS A O 1
ATOM 760 N N . THR A 1 90 ? -1.086 -8.157 9.408 1.00 88.19 90 THR A N 1
ATOM 761 C CA . THR A 1 90 ? -0.221 -8.524 8.302 1.00 88.19 90 THR A CA 1
ATOM 762 C C . THR A 1 90 ? -0.721 -7.961 6.980 1.00 88.19 90 THR A C 1
ATOM 764 O O . THR A 1 90 ? -1.873 -7.546 6.863 1.00 88.19 90 THR A O 1
ATOM 767 N N . ALA A 1 91 ? 0.157 -7.939 5.984 1.00 88.94 91 ALA A N 1
ATOM 768 C CA . ALA A 1 91 ? -0.150 -7.522 4.628 1.00 88.94 91 ALA A CA 1
ATOM 769 C C . ALA A 1 91 ? 0.441 -8.472 3.584 1.00 88.94 91 ALA A C 1
ATOM 771 O O . ALA A 1 91 ? 1.455 -9.148 3.801 1.00 88.94 91 ALA A O 1
ATOM 772 N N . LEU A 1 92 ? -0.190 -8.471 2.417 1.00 91.12 92 LEU A N 1
ATOM 773 C CA . LEU A 1 92 ? 0.431 -8.835 1.159 1.00 91.12 92 LEU A CA 1
ATOM 774 C C . LEU A 1 92 ? 1.052 -7.568 0.566 1.00 91.12 92 LEU A C 1
ATOM 776 O O . LEU A 1 92 ? 0.348 -6.609 0.262 1.00 91.12 92 LEU A O 1
ATOM 780 N N . VAL A 1 93 ? 2.371 -7.565 0.395 1.00 89.50 93 VAL A N 1
ATOM 781 C CA . VAL A 1 93 ? 3.086 -6.470 -0.269 1.00 89.50 93 VAL A CA 1
ATOM 782 C C . VAL A 1 93 ? 3.641 -6.998 -1.576 1.00 89.50 93 VAL A C 1
ATOM 784 O O . VAL A 1 93 ? 4.343 -8.008 -1.584 1.00 89.50 93 VAL A O 1
ATOM 787 N N . SER A 1 94 ? 3.346 -6.341 -2.692 1.00 90.75 94 SER A N 1
ATOM 788 C CA . SER A 1 94 ? 3.878 -6.760 -3.986 1.00 90.75 94 SER A CA 1
ATOM 789 C C . SER A 1 94 ? 4.414 -5.599 -4.808 1.00 90.75 94 SER A C 1
ATOM 791 O O . SER A 1 94 ? 3.976 -4.457 -4.686 1.00 90.75 94 SER A O 1
ATOM 793 N N . LEU A 1 95 ? 5.409 -5.908 -5.636 1.00 89.81 95 LEU A N 1
ATOM 794 C CA . LEU A 1 95 ? 6.027 -4.970 -6.559 1.00 89.81 95 LEU A CA 1
ATOM 795 C C . LEU A 1 95 ? 5.745 -5.431 -7.979 1.00 89.81 95 LEU A C 1
ATOM 797 O O . LEU A 1 95 ? 6.148 -6.521 -8.395 1.00 89.81 95 LEU A O 1
ATOM 801 N N . GLN A 1 96 ? 5.050 -4.581 -8.721 1.00 90.50 96 GLN A N 1
ATOM 802 C CA . GLN A 1 96 ? 4.756 -4.789 -10.128 1.00 90.50 96 GLN A CA 1
ATOM 803 C C . GLN A 1 96 ? 5.675 -3.918 -10.972 1.00 90.50 96 GLN A C 1
ATOM 805 O O . GLN A 1 96 ? 5.770 -2.712 -10.752 1.00 90.50 96 GLN A O 1
ATOM 810 N N . ARG A 1 97 ? 6.294 -4.513 -11.989 1.00 88.44 97 ARG A N 1
ATOM 811 C CA . ARG A 1 97 ? 7.028 -3.786 -13.024 1.00 88.44 97 ARG A CA 1
ATOM 812 C C . ARG A 1 97 ? 6.369 -4.055 -14.361 1.00 88.44 97 ARG A C 1
ATOM 814 O O . ARG A 1 97 ? 6.151 -5.205 -14.735 1.00 88.44 97 ARG A O 1
ATOM 821 N N . THR A 1 98 ? 6.068 -3.001 -15.114 1.00 80.81 98 THR A N 1
ATOM 822 C CA . THR A 1 98 ? 5.312 -3.104 -16.374 1.00 80.81 98 THR A CA 1
ATOM 823 C C . THR A 1 98 ? 3.961 -3.821 -16.173 1.00 80.81 98 THR A C 1
ATOM 825 O O . THR A 1 98 ? 3.070 -3.261 -15.539 1.00 80.81 98 THR A O 1
ATOM 828 N N . HIS A 1 99 ? 3.807 -5.058 -16.651 1.00 77.50 99 HIS A N 1
ATOM 829 C CA . HIS A 1 99 ? 2.559 -5.832 -16.634 1.00 77.50 99 HIS A CA 1
ATOM 830 C C . HIS A 1 99 ? 2.635 -7.108 -15.778 1.00 77.50 99 HIS A C 1
ATOM 832 O O . HIS A 1 99 ? 1.722 -7.928 -15.831 1.00 77.50 99 HIS A O 1
ATOM 838 N N . SER A 1 100 ? 3.711 -7.303 -15.009 1.00 83.94 100 SER A N 1
ATOM 839 C CA . SER A 1 100 ? 3.904 -8.494 -14.175 1.00 83.94 100 SER A CA 1
ATOM 840 C C . SER A 1 100 ? 4.317 -8.136 -12.752 1.00 83.94 100 SER A C 1
ATOM 842 O O . SER A 1 100 ? 5.116 -7.222 -12.533 1.00 83.94 100 SER A O 1
ATOM 844 N N . TYR A 1 101 ? 3.797 -8.891 -11.786 1.00 85.12 101 TYR A N 1
ATOM 845 C CA . TYR A 1 101 ? 4.301 -8.888 -10.417 1.00 85.12 101 TYR A CA 1
ATOM 846 C C . TYR A 1 101 ? 5.669 -9.571 -10.392 1.00 85.12 101 TYR A C 1
ATOM 848 O O . TYR A 1 101 ? 5.774 -10.747 -10.736 1.00 85.12 101 TYR A O 1
ATOM 856 N N . GLU A 1 102 ? 6.709 -8.829 -10.018 1.00 86.75 102 GLU A N 1
ATOM 857 C CA . GLU A 1 102 ? 8.071 -9.364 -9.908 1.00 86.75 102 GLU A CA 1
ATOM 858 C C . GLU A 1 102 ? 8.346 -9.896 -8.502 1.00 86.75 102 GLU A C 1
ATOM 860 O O . GLU A 1 102 ? 8.977 -10.940 -8.348 1.00 86.75 102 GLU A O 1
ATOM 865 N N . PHE A 1 103 ? 7.814 -9.225 -7.476 1.00 86.69 1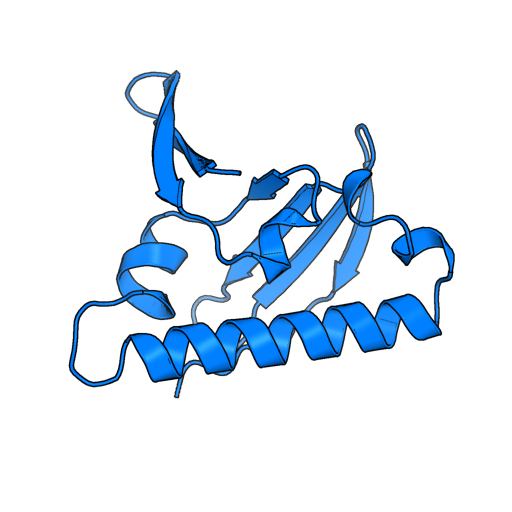03 PHE A N 1
ATOM 866 C CA . PHE A 1 103 ? 8.009 -9.617 -6.083 1.00 86.69 103 PHE A CA 1
ATOM 867 C C . PHE A 1 103 ? 6.688 -9.648 -5.334 1.00 86.69 103 PHE A C 1
ATOM 869 O O . PHE A 1 103 ? 5.858 -8.752 -5.480 1.00 86.69 103 PHE A O 1
ATOM 876 N N . VAL A 1 104 ? 6.516 -10.681 -4.510 1.00 88.12 104 VAL A N 1
ATOM 877 C CA . VAL A 1 104 ? 5.354 -10.850 -3.639 1.00 88.12 104 VAL A CA 1
ATOM 878 C C . VAL A 1 104 ? 5.836 -11.291 -2.263 1.00 88.12 104 VAL A C 1
ATOM 880 O O . VAL A 1 104 ? 6.384 -12.380 -2.096 1.00 88.12 104 VAL A O 1
ATOM 883 N N . PHE A 1 105 ? 5.594 -10.448 -1.269 1.00 85.44 105 PHE A N 1
ATOM 884 C CA . PHE A 1 105 ? 5.912 -10.671 0.131 1.00 85.44 105 PHE A CA 1
ATOM 885 C C . PHE A 1 105 ? 4.611 -10.948 0.882 1.00 85.44 105 PHE A C 1
ATOM 887 O O . PHE A 1 105 ? 3.723 -10.101 0.951 1.00 85.44 105 PHE A O 1
ATOM 894 N N . LYS A 1 106 ? 4.478 -12.166 1.410 1.00 87.25 106 LYS A N 1
ATOM 895 C CA . LYS A 1 106 ? 3.278 -12.618 2.125 1.00 87.25 106 LYS A CA 1
ATOM 896 C C . LYS A 1 106 ? 3.468 -12.493 3.627 1.00 87.25 106 LYS A C 1
ATOM 898 O O . LYS A 1 106 ? 4.578 -12.703 4.111 1.00 87.25 106 LYS A O 1
ATOM 903 N N . ASN A 1 107 ? 2.366 -12.266 4.340 1.00 84.81 107 ASN A N 1
ATOM 904 C CA . ASN A 1 107 ? 2.321 -12.204 5.803 1.00 84.81 107 ASN A CA 1
ATOM 905 C C . ASN A 1 107 ? 3.339 -11.207 6.369 1.00 84.81 107 ASN A C 1
ATOM 907 O O . ASN A 1 107 ? 3.993 -11.468 7.376 1.00 84.81 107 ASN A O 1
ATOM 911 N N . VAL A 1 108 ? 3.510 -10.087 5.671 1.00 82.44 108 VAL A N 1
ATOM 912 C CA . VAL A 1 108 ? 4.361 -8.995 6.119 1.00 82.44 108 VAL A CA 1
ATOM 913 C C . VAL A 1 108 ? 3.725 -8.408 7.367 1.00 82.44 108 VAL A C 1
ATOM 915 O O . VAL A 1 108 ? 2.615 -7.903 7.277 1.00 82.44 108 VAL A O 1
ATOM 918 N N . GLU A 1 109 ? 4.395 -8.480 8.513 1.00 83.56 109 GLU A N 1
ATOM 919 C CA . GLU A 1 109 ? 3.910 -7.822 9.726 1.00 83.56 109 GLU A CA 1
ATOM 920 C C . GLU A 1 109 ? 3.860 -6.310 9.508 1.00 83.56 109 GLU A C 1
ATOM 922 O O . GLU A 1 109 ? 4.853 -5.692 9.119 1.00 83.56 109 GLU A O 1
ATOM 927 N N . ILE A 1 110 ? 2.693 -5.721 9.760 1.00 74.69 110 ILE A N 1
ATOM 928 C CA . ILE A 1 110 ? 2.491 -4.284 9.674 1.00 74.69 110 ILE A CA 1
ATOM 929 C C . ILE A 1 110 ? 2.187 -3.750 11.075 1.00 74.69 110 ILE A C 1
ATOM 931 O O . ILE A 1 110 ? 1.128 -4.043 11.638 1.00 74.69 110 ILE A O 1
ATOM 935 N N . PRO A 1 111 ? 3.099 -2.962 11.663 1.00 70.50 111 PRO A N 1
ATOM 936 C CA . PRO A 1 111 ? 2.881 -2.392 12.979 1.00 70.50 111 PRO A CA 1
ATOM 937 C C . PRO A 1 111 ? 1.962 -1.168 12.883 1.00 70.50 111 PRO A C 1
ATOM 939 O O . PRO A 1 111 ? 2.334 -0.136 12.323 1.00 70.50 111 PRO A O 1
ATOM 942 N N . PHE A 1 112 ? 0.772 -1.276 13.474 1.00 65.94 112 PHE A N 1
ATOM 943 C CA . PHE A 1 112 ? -0.184 -0.168 13.604 1.00 65.94 112 PHE A CA 1
ATOM 944 C C . PHE A 1 112 ? -0.299 0.389 15.028 1.00 65.94 112 PHE A C 1
ATOM 946 O O . PHE A 1 112 ? -0.945 1.417 15.213 1.00 65.94 112 PHE A O 1
ATOM 953 N N . GLU A 1 113 ? 0.309 -0.260 16.027 1.00 59.72 113 GLU A N 1
ATOM 954 C CA . GLU A 1 113 ? 0.289 0.151 17.442 1.00 59.72 113 GLU A CA 1
ATOM 955 C C . GLU A 1 113 ? 1.668 0.519 17.957 1.00 59.72 113 GLU A C 1
ATOM 957 O O . GLU A 1 113 ? 2.664 -0.188 17.668 1.00 59.72 113 GLU A O 1
#

Sequence (113 aa):
MSWKHFNTETETLEISGYLPTELERFHAVVMDEDTWYNEIRRPGKDYAVRVNKFLDGLLAILKFWEEKETCLIYPYMYILHIDLAEDKKTALVSLQRTHSYEFVFKNVEIPFE

Radius of gyration: 13.98 Å; chains: 1; bounding box: 39×27×36 Å